Protein AF-A0A4R9ABW5-F1 (afdb_monomer_lite)

pLDDT: mean 95.58, std 6.02, range [55.69, 98.62]

Sequence (93 aa):
MTSRDDLISPSVLVWDSWREVTPTTIEVTFLAGPASCTGIHATVTEATKDVTLDLTEGALPGSTDCQAIALTTTTRVSLTQPLDDRQVRQSAS

Foldseek 3Di:
DEADDQFDPKDWFDWDDKDDPDQFKIKTKGKDFDPVWKDKHWDWDDDPAEIEITMIMGTDVPDDDTDPDIDTDMYMDGHPGGCPNHYYYYDDD

Radius of gyration: 13.61 Å; chains: 1; bounding box: 36×19×35 Å

Structure (mmCIF, N/CA/C/O backbone):
data_AF-A0A4R9ABW5-F1
#
_entry.id   AF-A0A4R9ABW5-F1
#
loop_
_atom_site.group_PDB
_atom_site.id
_atom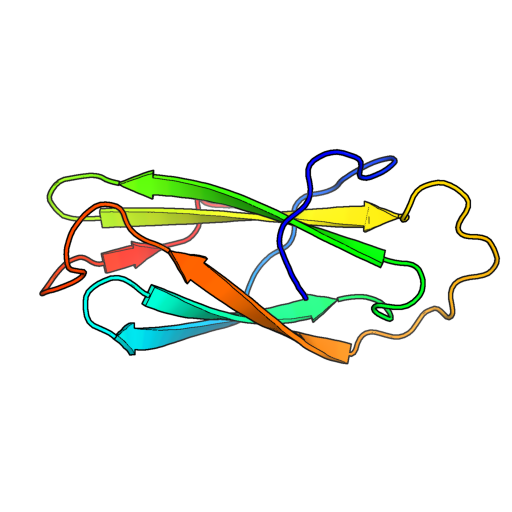_site.type_symbol
_atom_site.label_atom_id
_atom_site.label_alt_id
_atom_site.label_comp_id
_atom_site.label_asym_id
_atom_site.label_entity_id
_atom_site.label_seq_id
_atom_site.pdbx_PDB_ins_code
_atom_site.Cartn_x
_atom_site.Cartn_y
_atom_site.Cartn_z
_atom_site.occupancy
_atom_site.B_iso_or_equiv
_atom_site.auth_seq_id
_atom_site.auth_comp_id
_atom_site.auth_asym_id
_atom_site.auth_atom_id
_atom_site.pdbx_PDB_model_num
ATOM 1 N N . MET A 1 1 ? 7.737 -6.758 -0.793 1.00 91.94 1 MET A N 1
ATOM 2 C CA . MET A 1 1 ? 8.632 -5.584 -0.728 1.00 91.94 1 MET A CA 1
ATOM 3 C C . MET A 1 1 ? 8.484 -4.908 0.628 1.00 91.94 1 MET A C 1
ATOM 5 O O . MET A 1 1 ? 7.531 -5.209 1.336 1.00 91.94 1 MET A O 1
ATOM 9 N N . THR A 1 2 ? 9.422 -4.029 0.979 1.00 94.44 2 THR A N 1
ATOM 10 C CA . THR A 1 2 ? 9.373 -3.189 2.186 1.00 94.44 2 THR A CA 1
ATOM 11 C C . THR A 1 2 ? 9.354 -1.726 1.750 1.00 94.44 2 THR A C 1
ATOM 13 O O . THR A 1 2 ? 10.028 -1.392 0.775 1.00 94.44 2 THR A O 1
ATOM 16 N N . SER A 1 3 ? 8.587 -0.883 2.449 1.00 96.50 3 SER A N 1
ATOM 17 C CA . SER A 1 3 ? 8.513 0.560 2.174 1.00 96.50 3 SER A CA 1
ATOM 18 C C . SER A 1 3 ? 9.883 1.235 2.295 1.00 96.50 3 SER A C 1
ATOM 20 O O . SER A 1 3 ? 10.663 0.873 3.181 1.00 96.50 3 SER A O 1
ATOM 22 N N . ARG A 1 4 ? 10.172 2.206 1.424 1.00 97.19 4 ARG A N 1
ATOM 23 C CA . ARG A 1 4 ? 11.418 2.990 1.416 1.00 97.19 4 ARG A CA 1
ATOM 24 C C . ARG A 1 4 ? 11.197 4.404 0.878 1.00 97.19 4 ARG A C 1
ATOM 26 O O . ARG A 1 4 ? 10.270 4.618 0.107 1.00 97.19 4 ARG A O 1
ATOM 33 N N . ASP A 1 5 ? 12.067 5.341 1.249 1.00 97.25 5 ASP A N 1
ATOM 34 C CA . ASP A 1 5 ? 11.880 6.782 0.978 1.00 97.25 5 ASP A CA 1
ATOM 35 C C . ASP A 1 5 ? 12.832 7.339 -0.093 1.00 97.25 5 ASP A C 1
ATOM 37 O O . ASP A 1 5 ? 12.738 8.497 -0.486 1.00 97.25 5 ASP A O 1
ATOM 41 N N . ASP A 1 6 ? 13.766 6.521 -0.573 1.00 97.50 6 ASP A N 1
ATOM 42 C CA . ASP A 1 6 ? 14.833 6.894 -1.505 1.00 97.50 6 ASP A CA 1
ATOM 43 C C . ASP A 1 6 ? 14.538 6.464 -2.953 1.00 97.50 6 ASP A C 1
ATOM 45 O O . ASP A 1 6 ? 15.456 6.272 -3.748 1.00 97.50 6 ASP A O 1
ATOM 49 N N . LEU A 1 7 ? 13.263 6.286 -3.306 1.00 97.62 7 LEU A N 1
ATOM 50 C CA . LEU A 1 7 ? 12.863 5.911 -4.662 1.00 97.62 7 LEU A CA 1
ATOM 51 C C . LEU A 1 7 ? 13.158 7.025 -5.668 1.00 97.62 7 LEU A C 1
ATOM 53 O O . LEU A 1 7 ? 12.915 8.206 -5.418 1.00 97.62 7 LEU A O 1
ATOM 57 N N . ILE A 1 8 ? 13.620 6.630 -6.851 1.00 97.00 8 ILE A N 1
ATOM 58 C CA . ILE A 1 8 ? 13.857 7.540 -7.968 1.00 97.00 8 ILE A CA 1
ATOM 59 C C . ILE A 1 8 ? 12.608 7.597 -8.847 1.00 97.00 8 ILE A C 1
ATOM 61 O O . ILE A 1 8 ? 12.097 6.561 -9.276 1.00 97.00 8 ILE A O 1
ATOM 65 N N . SER A 1 9 ? 12.146 8.822 -9.122 1.00 95.31 9 SER A N 1
ATOM 66 C CA . SER A 1 9 ? 10.972 9.116 -9.958 1.00 95.31 9 SER A CA 1
ATOM 67 C C . SER A 1 9 ? 9.717 8.311 -9.569 1.00 95.31 9 SER A C 1
ATOM 69 O O . SER A 1 9 ? 9.158 7.621 -10.423 1.00 95.31 9 SER A O 1
ATOM 71 N N . PRO A 1 10 ? 9.269 8.373 -8.298 1.00 96.94 10 PRO A N 1
ATOM 72 C CA . PRO A 1 10 ? 8.106 7.621 -7.850 1.00 96.94 10 PRO A CA 1
ATOM 73 C C . PRO A 1 10 ? 6.828 8.083 -8.558 1.00 96.94 10 PRO A C 1
ATOM 75 O O . PRO A 1 10 ? 6.631 9.270 -8.823 1.00 96.94 10 PRO A O 1
ATOM 78 N N . SER A 1 11 ? 5.939 7.134 -8.827 1.00 96.12 11 SER A N 1
ATOM 79 C CA . SER A 1 11 ? 4.618 7.357 -9.414 1.00 96.12 11 SER A CA 1
ATOM 80 C C . SER A 1 11 ? 3.550 6.605 -8.624 1.00 96.12 11 SER A C 1
ATOM 82 O O . SER A 1 11 ? 3.864 5.645 -7.922 1.00 96.12 11 SER A O 1
ATOM 84 N N . VAL A 1 12 ? 2.300 7.070 -8.691 1.00 97.19 12 VAL A N 1
ATOM 85 C CA . VAL A 1 12 ? 1.177 6.459 -7.962 1.00 97.19 12 VAL A CA 1
ATOM 86 C C . VAL A 1 12 ? 1.010 5.000 -8.373 1.00 97.19 12 VAL A C 1
ATOM 88 O O . VAL A 1 12 ? 1.004 4.680 -9.559 1.00 97.19 12 VAL A O 1
ATOM 91 N N . LEU A 1 13 ? 0.833 4.136 -7.375 1.00 96.94 13 LEU A N 1
ATOM 92 C CA . LEU A 1 13 ? 0.594 2.714 -7.547 1.00 96.94 13 LEU A CA 1
ATOM 93 C C . LEU A 1 13 ? -0.765 2.337 -6.952 1.00 96.94 13 LEU A C 1
ATOM 95 O O . LEU A 1 13 ? -1.013 2.538 -5.763 1.00 96.94 13 LEU A O 1
ATOM 99 N N . VAL A 1 14 ? -1.638 1.762 -7.776 1.00 97.31 14 VAL A N 1
ATOM 100 C CA . VAL A 1 14 ? -2.931 1.225 -7.331 1.00 97.31 14 VAL A CA 1
ATOM 101 C C . VAL A 1 14 ? -2.723 -0.182 -6.788 1.00 97.31 14 VAL A C 1
ATOM 103 O O . VAL A 1 14 ? -2.076 -1.006 -7.435 1.00 97.31 14 VAL A O 1
ATOM 106 N N . TRP A 1 15 ? -3.255 -0.459 -5.599 1.00 98.00 15 TRP A N 1
ATOM 107 C CA . TRP A 1 15 ? -3.231 -1.806 -5.033 1.00 98.00 15 TRP A CA 1
ATOM 108 C C . TRP A 1 15 ? -4.517 -2.579 -5.331 1.00 98.00 15 TRP A C 1
ATOM 110 O O . TRP A 1 15 ? -5.590 -2.005 -5.494 1.00 98.00 15 TRP A O 1
ATOM 120 N N . ASP A 1 16 ? -4.404 -3.905 -5.391 1.00 97.88 16 ASP A N 1
ATOM 121 C CA . ASP A 1 16 ? -5.490 -4.803 -5.796 1.00 97.88 16 ASP A CA 1
ATOM 122 C C . ASP A 1 16 ? -6.364 -5.227 -4.610 1.00 97.88 16 ASP A C 1
ATOM 124 O O . ASP A 1 16 ? -7.586 -5.329 -4.709 1.00 97.88 16 ASP A O 1
ATOM 128 N N . SER A 1 17 ? -5.735 -5.544 -3.475 1.00 98.19 17 SER A N 1
ATOM 129 C CA . SER A 1 17 ? -6.433 -6.018 -2.276 1.00 98.19 17 SER A CA 1
ATOM 130 C C . SER A 1 17 ? -5.589 -5.849 -1.019 1.00 98.19 17 SER A C 1
ATOM 132 O O . SER A 1 17 ? -4.379 -5.631 -1.077 1.00 98.19 17 SER A O 1
ATOM 134 N N . TRP A 1 18 ? -6.221 -6.000 0.140 1.00 98.50 18 TRP A N 1
ATOM 135 C CA . TRP A 1 18 ? -5.550 -6.025 1.432 1.00 98.50 18 TRP A CA 1
ATOM 136 C C . TRP A 1 18 ? -6.169 -7.100 2.328 1.00 98.50 18 TRP A C 1
ATOM 138 O O . TRP A 1 18 ? -7.291 -7.555 2.097 1.00 98.50 18 TRP A O 1
ATOM 148 N N . ARG A 1 19 ? -5.431 -7.507 3.360 1.00 98.44 19 ARG A N 1
ATOM 149 C CA . ARG A 1 19 ? -5.958 -8.315 4.462 1.00 98.44 19 ARG A CA 1
ATOM 150 C C . ARG A 1 19 ? -5.294 -7.950 5.780 1.00 98.44 19 ARG A C 1
ATOM 152 O O . ARG A 1 19 ? -4.126 -7.563 5.805 1.00 98.44 19 ARG A O 1
ATOM 159 N N . GLU A 1 20 ? -6.020 -8.127 6.872 1.00 98.44 20 GLU A N 1
ATOM 160 C CA . GLU A 1 20 ? -5.450 -8.067 8.214 1.00 98.44 20 GLU A CA 1
ATOM 161 C C . GLU A 1 20 ? -4.552 -9.292 8.467 1.00 98.44 20 GLU A C 1
ATOM 163 O O . GLU A 1 20 ? -4.901 -10.421 8.113 1.00 98.44 20 GLU A O 1
ATOM 168 N N . VAL A 1 21 ? -3.370 -9.068 9.043 1.00 98.44 21 VAL A N 1
ATOM 169 C CA . VAL A 1 21 ? -2.427 -10.122 9.466 1.00 98.44 21 VAL A CA 1
ATOM 170 C C . VAL A 1 21 ? -2.398 -10.223 10.987 1.00 98.44 21 VAL A C 1
ATOM 172 O O . VAL A 1 21 ? -2.388 -11.318 11.544 1.00 98.44 21 VAL A O 1
ATOM 175 N N . THR A 1 22 ? -2.370 -9.071 11.648 1.00 98.50 22 THR A N 1
ATOM 176 C CA . THR A 1 22 ? -2.539 -8.901 13.092 1.00 98.50 22 THR A CA 1
ATOM 177 C C . THR A 1 22 ? -3.389 -7.648 13.312 1.00 98.50 22 THR A C 1
ATOM 179 O O . THR A 1 22 ? -3.490 -6.840 12.382 1.00 98.50 22 THR A O 1
ATOM 182 N N . PRO A 1 23 ? -3.899 -7.400 14.534 1.00 98.31 23 PRO A N 1
ATOM 183 C CA . PRO A 1 23 ? -4.673 -6.193 14.804 1.00 98.31 23 PRO A CA 1
ATOM 184 C C . PRO A 1 23 ? -3.973 -4.902 14.368 1.00 98.31 23 PRO A C 1
ATOM 186 O O . PRO A 1 23 ? -4.632 -3.964 13.955 1.00 98.31 23 PRO A O 1
ATOM 189 N N . THR A 1 24 ? -2.641 -4.831 14.397 1.00 98.44 24 THR A N 1
ATOM 190 C CA . THR A 1 24 ? -1.878 -3.628 14.021 1.00 98.44 24 THR A CA 1
ATOM 191 C C . THR A 1 24 ? -1.038 -3.817 12.759 1.00 98.44 24 THR A C 1
ATOM 193 O O . THR A 1 24 ? -0.075 -3.086 12.530 1.00 98.44 24 THR A O 1
ATOM 196 N N . THR A 1 25 ? -1.329 -4.819 11.929 1.00 98.44 25 THR A N 1
ATOM 197 C CA . THR A 1 25 ? -0.575 -5.063 10.694 1.00 98.44 25 THR A CA 1
ATOM 198 C C . THR A 1 25 ? -1.488 -5.558 9.591 1.00 98.44 25 THR A C 1
ATOM 200 O O . THR A 1 25 ? -2.115 -6.610 9.711 1.00 98.44 25 THR A O 1
ATOM 203 N N . ILE A 1 26 ? -1.475 -4.846 8.469 1.00 98.50 26 ILE A N 1
ATOM 204 C CA . ILE A 1 26 ? -2.132 -5.272 7.234 1.00 98.50 26 ILE A CA 1
ATOM 205 C C . ILE A 1 26 ? -1.091 -5.717 6.207 1.00 98.50 26 ILE A C 1
ATOM 207 O O . ILE A 1 26 ? 0.049 -5.245 6.199 1.00 98.50 26 ILE A O 1
ATOM 211 N N . GLU A 1 27 ? -1.482 -6.635 5.331 1.00 98.62 27 GLU A N 1
ATOM 212 C CA . GLU A 1 27 ? -0.734 -6.996 4.130 1.00 98.62 27 GLU A CA 1
ATOM 213 C C . GLU A 1 27 ? -1.523 -6.570 2.897 1.00 98.62 27 GLU A C 1
ATOM 215 O O . GLU A 1 27 ? -2.725 -6.809 2.801 1.00 98.62 27 GLU A O 1
ATOM 220 N N . VAL A 1 28 ? -0.830 -5.941 1.957 1.00 98.50 28 VAL A N 1
ATOM 221 C CA . VAL A 1 28 ? -1.416 -5.285 0.787 1.00 98.50 28 VAL A CA 1
ATOM 222 C C . VAL A 1 28 ? -0.831 -5.946 -0.442 1.00 98.50 28 VAL A C 1
ATOM 224 O O . VAL A 1 28 ? 0.384 -6.134 -0.498 1.00 98.50 28 VAL A O 1
ATOM 227 N N . THR A 1 29 ? -1.681 -6.308 -1.395 1.00 98.56 29 THR A N 1
ATOM 228 C CA . THR A 1 29 ? -1.316 -6.987 -2.643 1.00 98.56 29 THR A CA 1
ATOM 229 C C . THR A 1 29 ? -1.488 -6.034 -3.816 1.00 98.56 29 THR A C 1
ATOM 231 O O . THR A 1 29 ? -2.497 -5.336 -3.890 1.00 98.56 29 THR A O 1
ATOM 234 N N . PHE A 1 30 ? -0.509 -6.006 -4.713 1.00 98.06 30 PHE A N 1
ATOM 235 C CA . PHE A 1 30 ? -0.466 -5.135 -5.886 1.00 98.06 30 PHE A CA 1
ATOM 236 C C . PHE A 1 30 ? 0.430 -5.745 -6.972 1.00 98.06 30 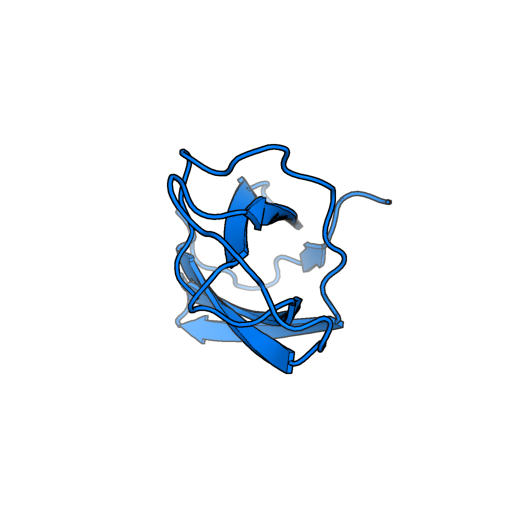PHE A C 1
ATOM 238 O O . PHE A 1 30 ? 1.220 -6.658 -6.704 1.00 98.06 30 PHE A O 1
ATOM 245 N N . LEU A 1 31 ? 0.353 -5.217 -8.190 1.00 97.81 31 LEU A N 1
ATOM 246 C CA . LEU A 1 31 ? 1.316 -5.497 -9.254 1.00 97.81 31 LEU A CA 1
ATOM 247 C C . LEU A 1 31 ? 2.442 -4.465 -9.232 1.00 97.81 31 LEU A C 1
ATOM 249 O O . LEU A 1 31 ? 2.174 -3.274 -9.202 1.00 97.81 31 LEU A O 1
ATOM 253 N N . ALA A 1 32 ? 3.691 -4.915 -9.269 1.00 96.06 32 ALA A N 1
ATOM 254 C CA . ALA A 1 32 ? 4.864 -4.044 -9.350 1.00 96.06 32 ALA A CA 1
ATOM 255 C C . ALA A 1 32 ? 5.963 -4.693 -10.195 1.00 96.06 32 ALA A C 1
ATOM 257 O O . ALA A 1 32 ? 5.911 -5.891 -10.491 1.00 96.06 32 ALA A O 1
ATOM 258 N N . GLY A 1 33 ? 6.966 -3.909 -10.574 1.00 95.12 33 GLY A N 1
ATOM 259 C CA . GLY A 1 33 ? 8.181 -4.401 -11.205 1.00 95.12 33 GLY A CA 1
ATOM 260 C C . GLY A 1 33 ? 8.994 -5.354 -10.313 1.00 95.12 33 GLY A C 1
ATOM 261 O O . GLY A 1 33 ? 8.675 -5.587 -9.140 1.00 95.12 33 GLY A O 1
ATOM 262 N N . PRO A 1 34 ? 10.074 -5.944 -10.850 1.00 95.25 34 PRO A N 1
ATOM 263 C CA . PRO A 1 34 ? 10.954 -6.809 -10.077 1.00 95.25 34 PRO A CA 1
ATOM 264 C C . PRO A 1 34 ? 11.570 -6.091 -8.870 1.00 95.25 34 PRO A C 1
ATOM 266 O O . PRO A 1 34 ? 12.209 -5.049 -9.006 1.00 95.25 34 PRO A O 1
ATOM 269 N N . ALA A 1 35 ? 11.509 -6.729 -7.697 1.00 94.75 35 ALA A N 1
ATOM 270 C CA . ALA A 1 35 ? 12.084 -6.205 -6.450 1.00 94.75 35 ALA A CA 1
ATOM 271 C C . ALA A 1 35 ? 13.611 -6.002 -6.470 1.00 94.75 35 ALA A C 1
ATOM 273 O O . ALA A 1 35 ? 14.169 -5.428 -5.538 1.00 94.75 35 ALA A O 1
ATOM 274 N N . SER A 1 36 ? 14.294 -6.482 -7.511 1.00 93.44 36 SER A N 1
ATOM 275 C CA . SER A 1 36 ? 15.712 -6.214 -7.753 1.00 93.44 36 SER A CA 1
ATOM 276 C C . SER A 1 36 ? 15.984 -4.811 -8.306 1.00 93.44 36 SER A C 1
ATOM 278 O O . SER A 1 36 ? 17.119 -4.355 -8.218 1.00 93.44 36 SER A O 1
ATOM 280 N N . CYS A 1 37 ? 14.988 -4.139 -8.894 1.00 95.06 37 CYS A N 1
ATOM 281 C CA . CYS A 1 37 ? 15.159 -2.840 -9.559 1.00 95.06 37 CYS A CA 1
ATOM 282 C C . CYS A 1 37 ? 14.061 -1.818 -9.254 1.00 95.06 37 CYS A C 1
ATOM 284 O O . CYS A 1 37 ? 14.309 -0.622 -9.411 1.00 95.06 37 CYS A O 1
ATOM 286 N N . THR A 1 38 ? 12.898 -2.239 -8.756 1.00 95.94 38 THR A N 1
ATOM 287 C CA . THR A 1 38 ? 11.862 -1.329 -8.257 1.00 95.94 38 THR A CA 1
ATOM 288 C C . THR A 1 38 ? 11.648 -1.488 -6.756 1.00 95.94 38 THR A C 1
ATOM 290 O O . THR A 1 38 ? 12.035 -2.481 -6.130 1.00 95.94 38 THR A O 1
ATOM 293 N N . GLY A 1 39 ? 11.054 -0.464 -6.158 1.00 97.12 39 GLY A N 1
ATOM 294 C CA . GLY A 1 39 ? 10.595 -0.480 -4.780 1.00 97.12 39 GLY A CA 1
ATOM 295 C C . GLY A 1 39 ? 9.319 0.330 -4.628 1.00 97.12 39 GLY A C 1
ATOM 296 O O . GLY A 1 39 ? 8.910 1.046 -5.542 1.00 97.12 39 GLY A O 1
ATOM 297 N N . ILE A 1 40 ? 8.712 0.218 -3.450 1.00 98.06 40 ILE A N 1
ATOM 298 C CA . ILE A 1 40 ? 7.484 0.930 -3.104 1.00 98.06 40 ILE A CA 1
ATOM 299 C C . ILE A 1 40 ? 7.692 1.832 -1.898 1.00 98.06 40 ILE A C 1
ATOM 301 O O .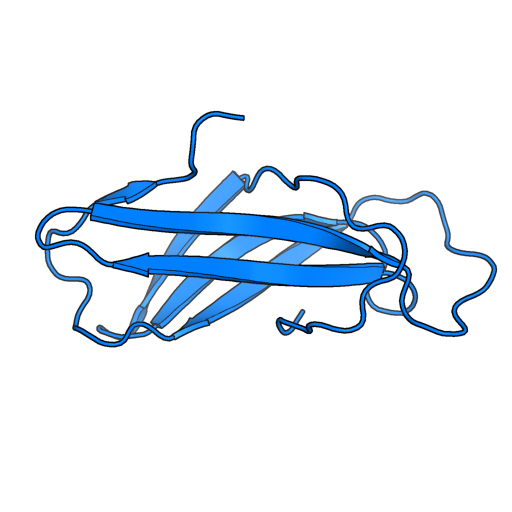 ILE A 1 40 ? 8.521 1.544 -1.033 1.00 98.06 40 ILE A O 1
ATOM 305 N N . HIS A 1 41 ? 6.898 2.889 -1.829 1.00 98.19 41 HIS A N 1
ATOM 306 C CA . HIS A 1 41 ? 6.712 3.693 -0.633 1.00 98.19 41 HIS A CA 1
ATOM 307 C C . HIS A 1 41 ? 5.236 3.656 -0.246 1.00 98.19 41 HIS A C 1
ATOM 309 O O . HIS A 1 41 ? 4.372 3.873 -1.095 1.00 98.19 41 HIS A O 1
ATOM 315 N N . ALA A 1 42 ? 4.964 3.366 1.023 1.00 97.94 42 ALA A N 1
ATOM 316 C CA . ALA A 1 42 ? 3.628 3.356 1.596 1.00 97.94 42 ALA A CA 1
ATOM 317 C C . ALA A 1 42 ? 3.408 4.595 2.466 1.00 97.94 42 ALA A C 1
ATOM 319 O O . ALA A 1 42 ? 4.141 4.819 3.428 1.00 97.94 42 ALA A O 1
ATOM 320 N N . THR A 1 43 ? 2.355 5.350 2.170 1.00 97.88 43 THR A N 1
ATOM 321 C CA . THR A 1 43 ? 1.885 6.462 2.998 1.00 97.88 43 THR A CA 1
ATOM 322 C C . THR A 1 43 ? 0.590 6.050 3.689 1.00 97.88 43 THR A C 1
ATOM 324 O O . THR A 1 43 ? -0.357 5.616 3.035 1.00 97.88 43 THR A O 1
ATOM 327 N N . VAL A 1 44 ? 0.554 6.170 5.019 1.00 97.75 44 VAL A N 1
ATOM 328 C CA . VAL A 1 44 ? -0.582 5.742 5.848 1.00 97.75 44 VAL A CA 1
ATOM 329 C C . VAL A 1 44 ? -1.143 6.935 6.599 1.00 97.75 44 VAL A C 1
ATOM 331 O O . VAL A 1 44 ? -0.420 7.610 7.329 1.00 97.75 44 VAL A O 1
ATOM 334 N N . THR A 1 45 ? -2.444 7.165 6.454 1.00 97.94 45 THR A N 1
ATOM 335 C CA . THR A 1 45 ? -3.191 8.132 7.263 1.00 97.94 45 THR A CA 1
ATOM 336 C C . THR A 1 45 ? -4.268 7.392 8.043 1.00 97.94 45 THR A C 1
ATOM 338 O O . THR A 1 45 ? -5.173 6.805 7.454 1.00 97.94 45 THR A O 1
ATOM 341 N N . GLU A 1 46 ? -4.180 7.416 9.372 1.00 97.44 46 GLU A N 1
ATOM 342 C CA . GLU A 1 46 ? -5.150 6.758 10.250 1.00 97.44 46 GLU A CA 1
ATOM 343 C C . GLU A 1 46 ? -6.157 7.759 10.818 1.00 97.44 46 GLU A C 1
ATOM 345 O O . GLU A 1 46 ? -5.794 8.753 11.447 1.00 97.44 46 GLU A O 1
ATOM 350 N N . ALA A 1 47 ? -7.438 7.461 10.624 1.00 95.62 47 ALA A N 1
ATOM 351 C CA . ALA A 1 47 ? -8.565 8.149 11.228 1.00 95.62 47 ALA A CA 1
ATOM 352 C C . ALA A 1 47 ? -9.392 7.170 12.079 1.00 95.62 47 ALA A C 1
ATOM 354 O O . ALA A 1 47 ? -9.178 5.957 12.073 1.00 95.62 47 ALA A O 1
ATOM 355 N N . THR A 1 48 ? -10.383 7.692 12.806 1.00 94.31 48 THR A N 1
ATOM 356 C CA . THR A 1 48 ? -11.234 6.883 13.697 1.00 94.31 48 THR A CA 1
ATOM 357 C C . THR A 1 48 ? -12.012 5.788 12.963 1.00 94.31 48 THR A C 1
ATOM 359 O O . THR A 1 48 ? -12.309 4.760 13.559 1.00 94.31 48 THR A O 1
ATOM 362 N N . LYS A 1 49 ? -12.374 6.004 11.692 1.00 96.19 49 LYS A N 1
ATOM 363 C CA . LYS A 1 49 ? -13.200 5.071 10.902 1.00 96.19 49 LYS A CA 1
ATOM 364 C C . LYS A 1 49 ? -12.501 4.498 9.677 1.00 96.19 49 LYS A C 1
ATOM 366 O O . LYS A 1 49 ? -12.952 3.484 9.152 1.00 96.19 49 LYS A O 1
ATOM 371 N N . ASP A 1 50 ? -11.425 5.131 9.231 1.00 96.75 50 ASP A N 1
ATOM 372 C CA . ASP A 1 50 ? -10.772 4.801 7.975 1.00 96.75 50 ASP A CA 1
ATOM 373 C C . ASP A 1 50 ? -9.254 4.783 8.169 1.00 96.75 50 ASP A C 1
ATOM 375 O O . ASP A 1 50 ? -8.692 5.570 8.932 1.00 96.75 50 ASP A O 1
ATOM 379 N N . VAL A 1 51 ? -8.602 3.878 7.453 1.00 98.12 51 VAL A N 1
ATOM 380 C CA . VAL A 1 51 ? -7.157 3.830 7.257 1.00 98.12 51 VAL A CA 1
ATOM 381 C C . VAL A 1 51 ? -6.935 4.061 5.769 1.00 98.12 51 VAL A C 1
ATOM 383 O O . VAL A 1 51 ? -7.256 3.200 4.948 1.00 98.12 51 VAL A O 1
ATOM 386 N N . THR A 1 52 ? -6.415 5.228 5.408 1.00 98.19 52 THR A N 1
ATOM 387 C CA . THR A 1 52 ? -6.041 5.504 4.021 1.00 98.19 52 THR A CA 1
ATOM 388 C C . THR A 1 52 ? -4.619 5.018 3.795 1.00 98.19 52 THR A C 1
ATOM 390 O O . THR A 1 52 ? -3.701 5.457 4.490 1.00 98.19 52 THR A O 1
ATOM 393 N N . LEU A 1 53 ? -4.448 4.110 2.839 1.00 98.12 53 LEU A N 1
ATOM 394 C CA . LEU A 1 53 ? -3.159 3.591 2.409 1.00 98.12 53 LEU A CA 1
ATOM 395 C C . LEU A 1 53 ? -2.946 3.918 0.935 1.00 98.12 53 LEU A C 1
ATOM 397 O O . LEU A 1 53 ? -3.636 3.372 0.072 1.00 98.12 53 LEU A O 1
ATOM 401 N N . ASP A 1 54 ? -1.916 4.704 0.660 1.00 98.19 54 ASP A N 1
ATOM 402 C CA . ASP A 1 54 ? -1.466 5.009 -0.691 1.00 98.19 54 ASP A CA 1
ATOM 403 C C . ASP A 1 54 ? -0.088 4.402 -0.937 1.00 98.19 54 ASP A C 1
ATOM 405 O O . ASP A 1 54 ? 0.772 4.394 -0.052 1.00 98.19 54 ASP A O 1
ATOM 409 N N . LEU A 1 55 ? 0.117 3.884 -2.148 1.00 98.06 55 LEU A N 1
ATOM 410 C CA . LEU A 1 55 ? 1.404 3.369 -2.590 1.00 98.06 55 LEU A CA 1
ATOM 411 C C . LEU A 1 55 ? 1.949 4.229 -3.728 1.00 98.06 55 LEU A C 1
ATOM 413 O O . LEU A 1 55 ? 1.209 4.704 -4.591 1.00 98.06 55 LEU A O 1
ATOM 417 N N . THR A 1 56 ? 3.267 4.370 -3.756 1.00 98.19 56 THR A N 1
ATOM 418 C CA . THR A 1 56 ? 3.998 4.782 -4.956 1.00 98.19 56 THR A CA 1
ATOM 419 C C . THR A 1 56 ? 5.040 3.733 -5.304 1.00 98.19 56 THR A C 1
ATOM 421 O O . THR A 1 56 ? 5.577 3.080 -4.410 1.00 98.19 56 THR A O 1
ATOM 424 N N . GLU A 1 57 ? 5.319 3.567 -6.593 1.00 97.31 57 GLU A N 1
ATOM 425 C CA . GLU A 1 57 ? 6.403 2.736 -7.118 1.00 97.31 57 GLU A CA 1
ATOM 426 C C . GLU A 1 57 ? 7.446 3.616 -7.805 1.00 97.31 57 GLU A C 1
ATOM 428 O O . GLU A 1 57 ? 7.102 4.556 -8.524 1.00 97.31 57 GLU A O 1
ATOM 433 N N . GLY A 1 58 ? 8.722 3.289 -7.613 1.00 96.19 58 GLY A N 1
ATOM 434 C CA . GLY A 1 58 ? 9.831 3.941 -8.300 1.00 96.19 58 GLY A CA 1
ATOM 435 C C . GLY A 1 58 ? 11.048 3.032 -8.433 1.00 96.19 58 GLY A C 1
ATOM 436 O O . GLY A 1 58 ? 11.099 1.927 -7.882 1.00 96.19 58 GLY A O 1
ATOM 437 N N . ALA A 1 59 ? 12.046 3.508 -9.172 1.00 96.00 59 ALA A N 1
ATOM 438 C CA . ALA A 1 59 ? 13.294 2.781 -9.363 1.00 96.00 59 ALA A CA 1
ATOM 439 C C . ALA A 1 59 ? 14.165 2.839 -8.099 1.00 96.00 59 ALA A C 1
ATOM 441 O O . ALA A 1 59 ? 14.176 3.839 -7.375 1.00 96.00 59 ALA A O 1
ATOM 442 N N . LEU A 1 60 ? 14.932 1.778 -7.843 1.00 96.62 60 LEU A N 1
ATOM 443 C CA . LEU A 1 60 ? 15.922 1.782 -6.768 1.00 96.62 60 LEU A CA 1
ATOM 444 C C . LEU A 1 60 ? 17.133 2.648 -7.157 1.00 96.62 60 LEU A C 1
ATOM 446 O O . LEU A 1 60 ? 17.556 2.600 -8.319 1.00 96.62 60 LEU A O 1
ATOM 450 N N . PRO A 1 61 ? 17.753 3.389 -6.218 1.00 95.81 61 PRO A N 1
ATOM 451 C CA . PRO A 1 61 ? 19.000 4.100 -6.488 1.00 95.81 61 PRO A CA 1
ATOM 452 C C . PRO A 1 61 ? 20.078 3.171 -7.046 1.00 95.81 61 PRO A C 1
ATOM 454 O O . PRO A 1 61 ? 20.352 2.110 -6.488 1.00 95.81 61 PRO A O 1
ATOM 457 N N . GLY A 1 62 ? 20.692 3.573 -8.159 1.00 92.19 62 GLY A N 1
ATOM 458 C CA . GLY A 1 62 ? 21.730 2.788 -8.830 1.00 92.19 62 GLY A CA 1
ATOM 459 C C . GLY A 1 62 ? 21.226 1.547 -9.575 1.00 92.19 62 GLY A C 1
ATOM 460 O O . GLY A 1 62 ? 22.051 0.810 -10.109 1.00 92.19 62 GLY A O 1
ATOM 461 N N . SER A 1 63 ? 19.909 1.311 -9.642 1.00 89.69 63 SER A N 1
ATOM 462 C CA . SER A 1 63 ? 19.369 0.274 -10.524 1.00 89.69 63 SER A CA 1
ATOM 463 C C . SER A 1 63 ? 19.562 0.658 -11.993 1.00 89.69 63 SER A C 1
ATOM 465 O O . SER A 1 63 ? 19.327 1.792 -12.409 1.00 89.69 63 SER A O 1
ATOM 467 N N . THR A 1 64 ? 20.022 -0.311 -12.774 1.00 82.38 64 THR A N 1
ATOM 468 C CA . THR A 1 64 ? 20.070 -0.275 -14.240 1.00 82.38 64 THR A CA 1
ATOM 469 C C . THR A 1 64 ? 19.117 -1.340 -14.788 1.00 82.38 64 THR A C 1
ATOM 471 O O . THR A 1 64 ? 18.556 -2.096 -13.997 1.00 82.38 64 THR A O 1
ATOM 474 N N . ASP A 1 65 ? 18.929 -1.398 -16.112 1.00 82.94 65 ASP A N 1
ATOM 475 C CA . ASP A 1 65 ? 18.234 -2.459 -16.869 1.00 82.94 65 ASP A CA 1
ATOM 476 C C . ASP A 1 65 ? 17.213 -3.288 -16.069 1.00 82.94 65 ASP A C 1
ATOM 478 O O . ASP A 1 65 ? 17.485 -4.397 -15.607 1.00 82.94 65 ASP A O 1
ATOM 482 N N . CYS A 1 66 ? 16.007 -2.741 -15.912 1.00 87.69 66 CYS A N 1
ATOM 483 C CA . CYS A 1 66 ? 14.898 -3.433 -15.267 1.00 87.69 66 CYS A CA 1
ATOM 484 C C . CYS A 1 66 ? 14.040 -4.122 -16.332 1.00 87.69 66 CYS A C 1
ATOM 486 O O . CYS A 1 66 ? 13.628 -3.497 -17.312 1.00 87.69 66 CYS A O 1
ATOM 488 N N . GLN A 1 67 ? 13.767 -5.418 -16.162 1.00 87.19 67 GLN A N 1
ATOM 489 C CA . GLN A 1 67 ? 12.864 -6.123 -17.069 1.00 87.19 67 GLN A CA 1
ATOM 490 C C . GLN A 1 67 ? 11.458 -5.519 -16.982 1.00 87.19 67 GLN A C 1
ATOM 492 O O . GLN A 1 67 ? 10.926 -5.332 -15.889 1.00 87.19 67 GLN A O 1
ATOM 497 N N . ALA A 1 68 ? 10.839 -5.266 -18.137 1.00 87.69 68 ALA A N 1
ATOM 498 C CA . ALA A 1 68 ? 9.461 -4.791 -18.227 1.00 87.69 68 ALA A CA 1
ATOM 499 C C . ALA A 1 68 ? 8.472 -5.944 -17.966 1.00 87.69 68 ALA A C 1
ATOM 501 O O . ALA A 1 68 ? 7.877 -6.498 -18.890 1.00 87.69 68 ALA A O 1
ATOM 502 N N . ILE A 1 69 ? 8.336 -6.333 -16.699 1.00 93.81 69 ILE A N 1
ATOM 503 C CA . ILE A 1 69 ? 7.419 -7.368 -16.214 1.00 93.81 69 ILE A CA 1
ATOM 504 C C . ILE A 1 69 ? 6.710 -6.876 -14.951 1.00 93.81 69 ILE A C 1
ATOM 506 O O . ILE A 1 69 ? 7.330 -6.239 -14.106 1.00 93.81 69 ILE A O 1
ATOM 510 N N . ALA A 1 70 ? 5.424 -7.196 -14.818 1.00 94.31 70 ALA A N 1
ATOM 511 C CA . ALA A 1 70 ? 4.653 -6.956 -13.604 1.00 94.31 70 ALA A CA 1
ATOM 512 C C . ALA A 1 70 ? 4.495 -8.265 -12.822 1.00 94.31 70 ALA A C 1
ATOM 514 O O . ALA A 1 70 ? 4.133 -9.300 -13.385 1.00 94.31 70 ALA A O 1
ATOM 515 N N . LEU A 1 71 ? 4.770 -8.216 -11.524 1.00 96.88 71 LEU A N 1
ATOM 516 C CA . LEU A 1 71 ? 4.735 -9.347 -10.609 1.00 96.88 71 LEU A CA 1
ATOM 517 C C . LEU A 1 71 ? 3.753 -9.060 -9.477 1.00 96.88 71 LEU A C 1
ATOM 519 O O . L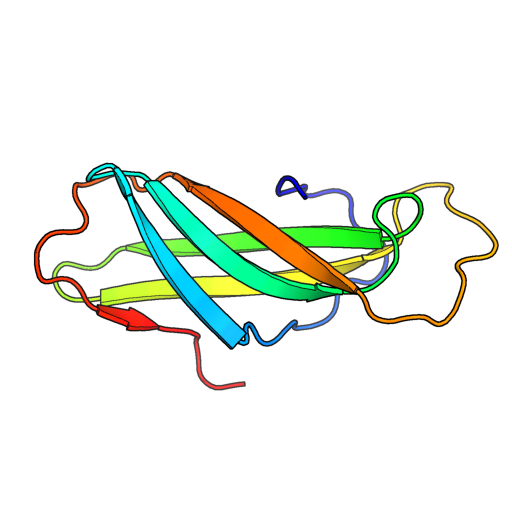EU A 1 71 ? 3.771 -7.977 -8.887 1.00 96.88 71 LEU A O 1
ATOM 523 N N . THR A 1 72 ? 2.940 -10.058 -9.125 1.00 98.00 72 THR A N 1
ATOM 524 C CA . THR A 1 72 ? 2.135 -10.008 -7.902 1.00 98.00 72 THR A CA 1
ATOM 525 C C . THR A 1 72 ? 3.061 -9.891 -6.702 1.00 98.00 72 THR A C 1
ATOM 527 O O . THR A 1 72 ? 3.888 -10.765 -6.441 1.00 98.00 72 THR A O 1
ATOM 530 N N . THR A 1 73 ? 2.909 -8.795 -5.977 1.00 98.00 73 THR A N 1
ATOM 531 C CA . THR A 1 73 ? 3.784 -8.391 -4.888 1.0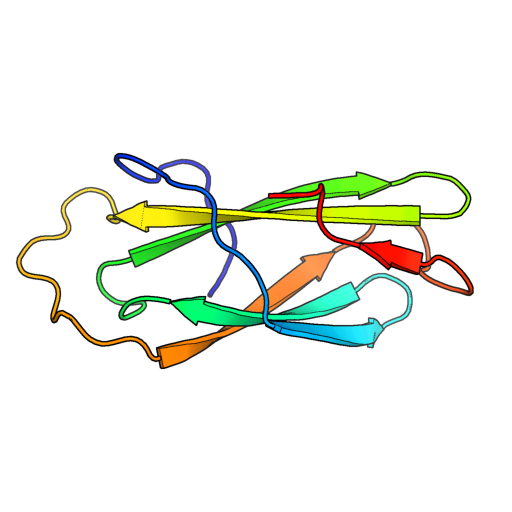0 98.00 73 THR A CA 1
ATOM 532 C C . THR A 1 73 ? 2.941 -8.067 -3.668 1.00 98.00 73 THR A C 1
ATOM 534 O O . THR A 1 73 ? 1.800 -7.622 -3.780 1.00 98.00 73 THR A O 1
ATOM 537 N N . THR A 1 74 ? 3.511 -8.291 -2.486 1.00 98.19 74 THR A N 1
ATOM 538 C CA . THR A 1 74 ? 2.903 -7.864 -1.229 1.00 98.19 74 THR A CA 1
ATOM 539 C C . THR A 1 74 ? 3.826 -6.954 -0.430 1.00 98.19 74 THR A C 1
ATOM 541 O O . THR A 1 74 ? 5.056 -7.033 -0.541 1.00 98.19 74 THR A O 1
ATOM 544 N N . THR A 1 75 ? 3.243 -6.088 0.394 1.00 98.06 75 THR A N 1
ATOM 545 C CA . THR A 1 75 ? 3.953 -5.336 1.438 1.00 98.06 75 THR A CA 1
ATOM 546 C C . THR A 1 75 ? 3.177 -5.408 2.745 1.00 98.06 75 THR A C 1
ATOM 548 O O . THR A 1 75 ? 1.948 -5.490 2.733 1.00 98.06 75 THR A O 1
ATOM 551 N N . ARG A 1 76 ? 3.892 -5.389 3.873 1.00 98.12 76 ARG A N 1
ATOM 552 C CA . ARG A 1 76 ? 3.277 -5.272 5.199 1.00 98.12 76 ARG A CA 1
ATOM 553 C C . ARG A 1 76 ? 3.361 -3.839 5.676 1.00 98.12 76 ARG A C 1
ATOM 555 O O . ARG A 1 76 ? 4.407 -3.205 5.551 1.00 98.12 76 ARG A O 1
ATOM 562 N N . VAL A 1 77 ? 2.262 -3.369 6.243 1.00 97.88 77 VAL A N 1
ATOM 563 C CA . VAL A 1 77 ? 2.113 -2.014 6.756 1.00 97.88 77 VAL A CA 1
ATOM 564 C C . VAL A 1 77 ? 1.702 -2.106 8.215 1.00 97.88 77 VAL A C 1
ATOM 566 O O . VAL A 1 77 ? 0.709 -2.756 8.547 1.00 97.88 77 VAL A O 1
ATOM 569 N N . SER A 1 78 ? 2.486 -1.468 9.078 1.00 97.81 78 SER A N 1
ATOM 570 C CA . SER A 1 78 ? 2.179 -1.355 10.500 1.00 97.81 78 SER A CA 1
ATOM 571 C C . SER A 1 78 ? 1.229 -0.189 10.737 1.00 97.81 78 SER A C 1
ATOM 573 O O . SER A 1 78 ? 1.443 0.901 10.210 1.00 97.81 78 SER A O 1
ATOM 575 N N . LEU A 1 79 ? 0.214 -0.423 11.561 1.00 98.00 79 LEU A N 1
ATOM 576 C CA . LEU A 1 79 ? -0.716 0.588 12.048 1.00 98.00 79 LEU A CA 1
ATOM 577 C C . LEU A 1 79 ? -0.324 1.010 13.468 1.00 98.00 79 LEU A C 1
ATOM 579 O O . LEU A 1 79 ? 0.230 0.228 14.243 1.00 98.00 79 LEU A O 1
ATOM 583 N N . THR A 1 80 ? -0.636 2.248 13.820 1.00 97.88 80 THR A N 1
ATOM 584 C CA . THR A 1 80 ? -0.440 2.826 15.154 1.00 97.88 80 THR A CA 1
ATOM 585 C C . THR A 1 80 ? -1.527 2.396 16.138 1.00 97.88 80 THR A C 1
ATOM 587 O O . THR A 1 80 ? -1.288 2.388 17.346 1.00 97.88 80 THR A O 1
ATOM 590 N N . GLN A 1 81 ? -2.703 2.005 15.637 1.00 97.06 81 GLN A N 1
ATOM 591 C CA . GLN A 1 81 ? -3.826 1.479 16.419 1.00 97.06 81 GLN A CA 1
ATOM 592 C C . GLN A 1 81 ? -4.359 0.165 15.818 1.00 97.06 81 GLN A C 1
ATOM 594 O O . GLN A 1 81 ? -4.129 -0.091 14.633 1.00 97.06 81 GLN A O 1
ATOM 599 N N . PRO A 1 82 ? -5.068 -0.677 16.598 1.00 97.94 82 PRO A N 1
ATOM 600 C CA . PRO A 1 82 ? -5.758 -1.857 16.077 1.00 97.94 82 PRO A CA 1
ATOM 601 C C . PRO A 1 82 ? -6.726 -1.525 14.933 1.00 97.94 82 PRO A C 1
ATOM 603 O O . PRO A 1 82 ? -7.348 -0.465 14.940 1.00 97.94 82 PRO A O 1
ATOM 606 N N . LEU A 1 83 ? -6.824 -2.378 13.911 1.00 98.06 83 LEU A N 1
ATOM 607 C CA . LEU A 1 83 ? -7.662 -2.154 12.735 1.00 98.06 83 LEU A CA 1
ATOM 608 C C . LEU A 1 83 ? -9.146 -2.163 13.108 1.00 98.06 83 LEU A C 1
ATOM 610 O O . LEU A 1 83 ? -9.848 -1.220 12.748 1.00 98.06 83 LEU A O 1
ATOM 614 N N . ASP A 1 84 ? -9.583 -3.165 13.871 1.00 96.81 84 ASP A N 1
ATOM 615 C CA . ASP A 1 84 ? -10.970 -3.350 14.305 1.00 96.81 84 ASP A CA 1
ATOM 616 C C . ASP A 1 84 ? -11.955 -3.191 13.123 1.00 96.81 84 ASP A C 1
ATOM 618 O O . ASP A 1 84 ? -11.747 -3.757 12.051 1.00 96.81 84 ASP A O 1
ATOM 622 N N . ASP A 1 85 ? -13.012 -2.391 13.282 1.00 96.94 85 ASP A N 1
ATOM 623 C CA . ASP A 1 85 ? -14.030 -2.162 12.247 1.00 96.94 85 ASP A CA 1
ATOM 624 C C . ASP A 1 85 ? -13.641 -1.068 11.222 1.00 96.94 85 ASP A C 1
ATOM 626 O O . ASP A 1 85 ? -14.467 -0.657 10.391 1.00 96.94 85 ASP A O 1
ATOM 630 N N . ARG A 1 86 ? -12.403 -0.547 11.277 1.00 97.75 86 ARG A N 1
ATOM 631 C CA . ARG A 1 86 ? -11.954 0.535 10.387 1.00 97.75 86 ARG A CA 1
ATOM 632 C C . ARG A 1 86 ? -11.828 0.046 8.949 1.00 97.75 86 ARG A C 1
ATOM 634 O O . ARG A 1 86 ? -11.378 -1.060 8.664 1.00 97.75 86 ARG A O 1
ATOM 641 N N . GLN A 1 87 ? -12.203 0.910 8.016 1.00 97.44 87 GLN A N 1
ATOM 642 C CA . GLN A 1 87 ? -12.160 0.607 6.591 1.00 97.44 87 GLN A CA 1
ATOM 643 C C . GLN A 1 87 ? -10.794 0.971 6.011 1.00 97.44 87 GLN A C 1
ATOM 645 O O . GLN A 1 87 ? -10.368 2.118 6.119 1.00 97.44 87 GLN A O 1
ATOM 650 N N . VAL A 1 88 ? -10.123 0.026 5.351 1.00 98.00 88 VAL A N 1
ATOM 651 C CA . VAL A 1 88 ? -8.889 0.321 4.607 1.00 98.00 88 VAL A CA 1
ATOM 652 C C . VAL A 1 88 ? -9.245 0.727 3.181 1.00 98.00 88 VAL A C 1
ATOM 654 O O . VAL A 1 88 ? -9.967 0.010 2.481 1.00 98.00 88 VAL A O 1
ATOM 657 N N . ARG A 1 89 ? -8.760 1.893 2.751 1.00 97.56 89 ARG A N 1
ATOM 658 C CA . ARG A 1 89 ? -9.082 2.493 1.450 1.00 97.56 89 ARG A CA 1
ATOM 659 C C . ARG A 1 89 ? -7.845 3.118 0.824 1.00 97.56 89 ARG A C 1
ATOM 661 O O . ARG A 1 89 ? -6.927 3.514 1.534 1.00 97.56 89 ARG A O 1
ATOM 668 N N . GLN A 1 90 ? -7.837 3.217 -0.498 1.00 97.00 90 GLN A N 1
ATOM 669 C CA . GLN A 1 90 ? -6.880 4.056 -1.211 1.00 97.00 90 GLN A CA 1
ATOM 670 C C . GLN A 1 90 ? -7.498 5.441 -1.376 1.00 97.00 90 GLN A C 1
ATOM 672 O O . GLN A 1 90 ? -8.725 5.548 -1.515 1.00 97.00 90 GLN A O 1
ATOM 677 N N . SER A 1 91 ? -6.688 6.499 -1.364 1.00 92.25 91 SER A N 1
ATOM 678 C CA . SER A 1 91 ? -7.175 7.779 -1.872 1.00 92.25 91 SER A CA 1
ATOM 679 C C . SER A 1 91 ? -7.542 7.594 -3.351 1.00 92.25 91 SER A C 1
ATOM 681 O O . SER A 1 91 ? -6.906 6.819 -4.067 1.00 92.25 91 SER A O 1
ATOM 683 N N . ALA A 1 92 ? -8.649 8.194 -3.797 1.00 66.81 92 ALA A N 1
ATOM 684 C CA . ALA A 1 92 ? -9.086 8.035 -5.183 1.00 66.81 92 ALA A CA 1
ATOM 685 C C . ALA A 1 92 ? -7.940 8.448 -6.126 1.00 66.81 92 ALA A C 1
ATOM 687 O O . ALA A 1 92 ? -7.403 9.547 -5.976 1.00 66.81 92 ALA A O 1
ATOM 688 N N . SER A 1 93 ? -7.555 7.540 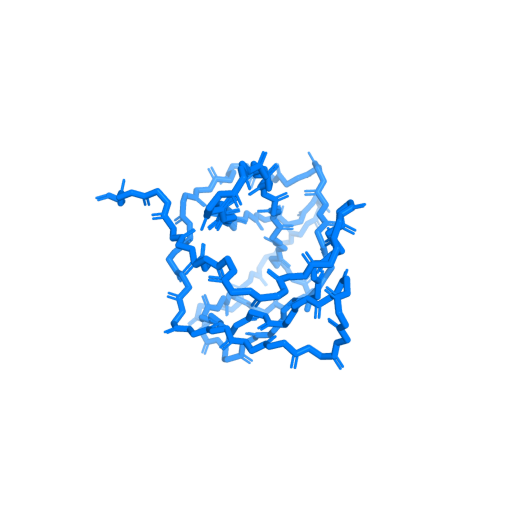-7.027 1.00 55.69 93 SER A N 1
ATOM 689 C CA . SER A 1 93 ? -6.479 7.733 -8.010 1.00 55.69 93 SER A CA 1
ATOM 690 C C . SER A 1 93 ? -6.937 8.558 -9.206 1.00 55.69 93 SER A C 1
ATOM 692 O O . SER A 1 93 ? -8.133 8.469 -9.570 1.00 55.69 93 SER A O 1
#

Secondary structure (DSSP, 8-state):
--B-S--EEEEEE---EEEEEETTEEEEEEEES-TTTEEEEEEEEE-SSEEEEEEEEEEPTT--------EEEEEEEE-SS--TTPEEEPPP-

Organism: NCBI:txid1259150